Protein AF-A0A897NW01-F1 (afdb_monomer_lite)

Radius of gyration: 20.89 Å; chains: 1; bounding box: 34×73×40 Å

Foldseek 3Di:
DPDVPDPDLDDPVLVCLVVVVDDDDPVVSVVSVVVSVVSVVCVVVVLVVCVVPPVVVNVVVCCVVPVPDDPDPPPPPPDDPDDDDD

Structure (mmCIF, N/CA/C/O backbone):
data_AF-A0A897NW01-F1
#
_entry.id   AF-A0A897NW01-F1
#
loop_
_atom_site.group_PDB
_atom_site.id
_atom_site.type_symbol
_atom_site.label_atom_id
_atom_site.label_alt_id
_atom_site.label_comp_id
_atom_site.label_asym_id
_atom_site.label_entity_id
_atom_site.label_seq_id
_atom_site.pdbx_PDB_ins_code
_atom_site.Cartn_x
_atom_site.Cartn_y
_atom_site.Cartn_z
_atom_site.occupancy
_atom_site.B_iso_or_equiv
_atom_site.auth_seq_id
_atom_site.auth_comp_id
_atom_site.auth_asym_id
_atom_site.auth_atom_id
_atom_site.pdbx_PDB_model_num
ATOM 1 N N . MET A 1 1 ? 2.887 20.885 -7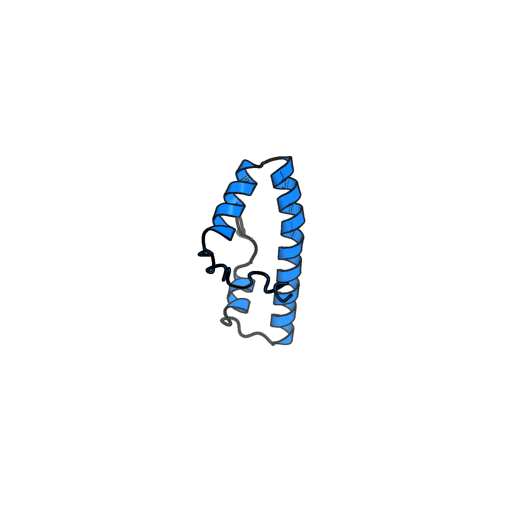.906 1.00 48.78 1 MET A N 1
ATOM 2 C CA . MET A 1 1 ? 2.911 19.850 -8.961 1.00 48.78 1 MET A CA 1
ATOM 3 C C . MET A 1 1 ? 1.624 19.083 -8.774 1.00 48.78 1 MET A C 1
ATOM 5 O O . MET A 1 1 ? 1.353 18.767 -7.627 1.00 48.78 1 MET A O 1
ATOM 9 N N . ALA A 1 2 ? 0.791 18.969 -9.814 1.00 49.59 2 ALA A N 1
ATOM 10 C CA . ALA A 1 2 ? -0.558 18.413 -9.690 1.00 49.59 2 ALA A CA 1
ATOM 11 C C . ALA A 1 2 ? -0.485 17.051 -8.993 1.00 49.59 2 ALA A C 1
ATOM 13 O O . ALA A 1 2 ? 0.315 16.200 -9.376 1.00 49.59 2 ALA A O 1
ATOM 14 N N . ASP A 1 3 ? -1.215 16.960 -7.893 1.00 51.62 3 ASP A N 1
ATOM 15 C CA . ASP A 1 3 ? -0.970 16.013 -6.829 1.00 51.62 3 ASP A CA 1
ATOM 16 C C . ASP A 1 3 ? -1.255 14.569 -7.254 1.00 51.62 3 ASP A C 1
ATOM 18 O O . ASP A 1 3 ? -2.295 14.255 -7.833 1.00 51.62 3 ASP A O 1
ATOM 22 N N . ASP A 1 4 ? -0.356 13.692 -6.810 1.00 54.34 4 ASP A N 1
ATOM 23 C CA . ASP A 1 4 ? -0.561 12.309 -6.355 1.00 54.34 4 ASP A CA 1
ATOM 24 C C . ASP A 1 4 ? -1.729 12.189 -5.328 1.00 54.34 4 ASP A C 1
ATOM 26 O O . ASP A 1 4 ? -1.645 11.429 -4.364 1.00 54.34 4 ASP A O 1
ATOM 30 N N . GLN A 1 5 ? -2.802 12.981 -5.466 1.00 57.22 5 GLN A N 1
ATOM 31 C CA . GLN A 1 5 ? -3.622 13.523 -4.369 1.00 57.22 5 GLN A CA 1
ATOM 32 C C . GLN A 1 5 ? -4.272 12.446 -3.491 1.00 57.22 5 GLN A C 1
ATOM 34 O O . GLN A 1 5 ? -4.572 12.722 -2.335 1.00 57.22 5 GLN A O 1
ATOM 39 N N . TYR A 1 6 ? -4.425 11.222 -4.006 1.00 65.94 6 TYR A N 1
ATOM 40 C CA . TYR A 1 6 ? -4.950 10.060 -3.285 1.00 65.94 6 TYR A CA 1
ATOM 41 C C . TYR A 1 6 ? -4.223 8.753 -3.656 1.00 65.94 6 TYR A C 1
ATOM 43 O O . TYR A 1 6 ? -4.850 7.698 -3.750 1.00 65.94 6 TYR A O 1
ATOM 51 N N . ARG A 1 7 ? -2.911 8.789 -3.947 1.00 83.44 7 ARG A N 1
ATOM 52 C CA . ARG A 1 7 ? -2.180 7.555 -4.294 1.00 83.44 7 ARG A CA 1
ATOM 53 C C . ARG A 1 7 ? 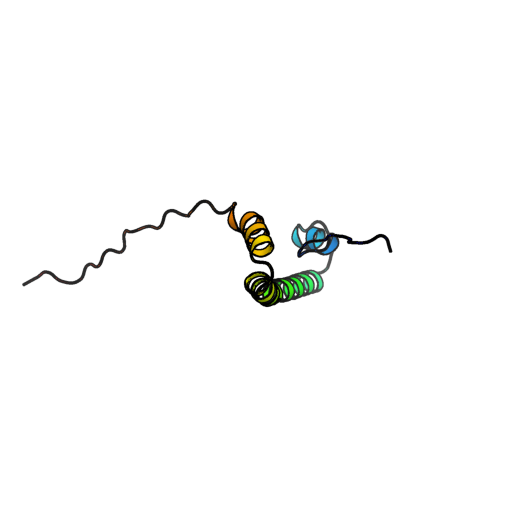-2.186 6.562 -3.122 1.00 83.44 7 ARG A C 1
ATOM 55 O O . ARG A 1 7 ? -1.993 6.953 -1.974 1.00 83.44 7 ARG A O 1
ATOM 62 N N . GLY A 1 8 ? -2.356 5.276 -3.436 1.00 89.75 8 GLY A N 1
ATOM 63 C CA . GLY A 1 8 ? -2.157 4.177 -2.487 1.00 89.75 8 GLY A CA 1
ATOM 64 C C . GLY A 1 8 ? -0.671 3.920 -2.196 1.00 89.75 8 GLY A C 1
ATOM 65 O O . GLY A 1 8 ? 0.150 4.835 -2.178 1.00 89.75 8 GLY A O 1
ATOM 66 N N . LEU A 1 9 ? -0.290 2.651 -2.017 1.00 93.12 9 LEU A N 1
ATOM 67 C CA . LEU A 1 9 ? 1.083 2.275 -1.645 1.00 93.12 9 LEU A CA 1
ATOM 68 C C . LEU A 1 9 ? 2.151 2.681 -2.684 1.00 93.12 9 LEU A C 1
ATOM 70 O O . LEU A 1 9 ? 3.244 3.155 -2.344 1.00 93.12 9 LEU A O 1
ATOM 74 N N . LEU A 1 10 ? 1.840 2.450 -3.960 1.00 94.62 10 LEU A N 1
ATOM 75 C CA . LEU A 1 10 ? 2.770 2.606 -5.075 1.00 94.62 10 LEU A CA 1
ATOM 76 C C . LEU A 1 10 ? 2.530 3.915 -5.821 1.00 94.62 10 LEU A C 1
ATOM 78 O O . LEU A 1 10 ? 1.387 4.317 -6.040 1.00 94.62 10 LEU A O 1
ATOM 82 N N . THR A 1 11 ? 3.617 4.538 -6.265 1.00 93.56 11 THR A N 1
ATOM 83 C CA . THR A 1 11 ? 3.548 5.604 -7.273 1.00 93.56 11 THR A CA 1
ATOM 84 C C . THR A 1 11 ? 3.353 5.009 -8.666 1.00 93.56 11 THR A C 1
ATOM 86 O O . THR A 1 11 ? 3.676 3.842 -8.896 1.00 93.56 11 THR A O 1
ATOM 89 N N . ASP A 1 12 ? 2.897 5.815 -9.625 1.00 92.44 12 ASP A N 1
ATOM 90 C CA . ASP A 1 12 ? 2.773 5.371 -11.022 1.00 92.44 12 ASP A CA 1
ATOM 91 C C . ASP A 1 12 ? 4.107 4.870 -11.575 1.00 92.44 12 ASP A C 1
ATOM 93 O O . ASP A 1 12 ? 4.187 3.791 -12.158 1.00 92.44 12 ASP A O 1
ATOM 97 N N . ARG A 1 13 ? 5.195 5.580 -11.266 1.00 93.88 13 ARG A N 1
ATOM 98 C CA . ARG A 1 13 ? 6.532 5.166 -11.691 1.00 93.88 13 ARG A CA 1
ATOM 99 C C . ARG A 1 13 ? 6.970 3.841 -11.068 1.00 93.88 13 ARG A C 1
ATOM 101 O O . ARG A 1 13 ? 7.666 3.059 -11.707 1.00 93.88 13 ARG A O 1
ATOM 108 N N . GLU A 1 14 ? 6.615 3.588 -9.813 1.00 96.12 14 GLU A N 1
ATOM 109 C CA . GLU A 1 14 ? 6.908 2.306 -9.170 1.00 96.12 14 GLU A CA 1
ATOM 110 C C . GLU A 1 14 ? 6.111 1.166 -9.815 1.00 96.12 14 GLU A C 1
ATOM 112 O O . GLU A 1 14 ? 6.678 0.091 -10.005 1.00 96.12 14 GLU A O 1
ATOM 117 N N . ARG A 1 15 ? 4.852 1.406 -10.214 1.00 95.50 15 ARG A N 1
ATOM 118 C CA . ARG A 1 15 ? 4.042 0.434 -10.970 1.00 95.50 15 ARG A CA 1
ATOM 119 C C . ARG A 1 15 ? 4.693 0.090 -12.309 1.00 95.50 15 ARG A C 1
ATOM 121 O O . ARG A 1 15 ? 4.949 -1.086 -12.546 1.00 95.50 15 ARG A O 1
ATOM 128 N N . GLU A 1 16 ? 5.073 1.096 -13.100 1.00 96.12 16 GLU A N 1
ATOM 129 C CA . GLU A 1 16 ? 5.779 0.906 -14.381 1.00 96.12 16 GLU A CA 1
ATOM 130 C C . GLU A 1 16 ? 7.056 0.060 -14.214 1.00 96.12 16 GLU A C 1
ATOM 132 O O . GLU A 1 16 ? 7.339 -0.845 -14.997 1.00 96.12 16 GLU A O 1
ATOM 137 N N . ILE A 1 17 ? 7.840 0.330 -13.162 1.00 97.06 17 ILE A N 1
ATOM 138 C CA . ILE A 1 17 ? 9.084 -0.404 -12.881 1.00 97.06 17 ILE A CA 1
ATOM 139 C C . ILE A 1 17 ? 8.810 -1.853 -12.457 1.00 97.06 17 ILE A C 1
ATOM 141 O O . ILE A 1 17 ? 9.578 -2.745 -12.820 1.00 97.06 17 ILE A O 1
ATOM 145 N N . LEU A 1 18 ? 7.751 -2.108 -11.683 1.00 95.56 18 LEU A N 1
ATOM 146 C CA . LEU A 1 18 ? 7.375 -3.466 -11.276 1.00 95.56 18 LEU A CA 1
ATOM 147 C C . LEU A 1 18 ? 6.817 -4.291 -12.437 1.00 95.56 18 LEU A C 1
ATOM 149 O O . LEU A 1 18 ? 7.127 -5.478 -12.527 1.00 95.56 18 LEU A O 1
ATOM 153 N N . GLN A 1 19 ? 6.029 -3.667 -13.314 1.00 95.88 19 GLN A N 1
ATOM 154 C CA . GLN A 1 19 ? 5.455 -4.302 -14.504 1.00 95.88 19 GLN A CA 1
ATOM 155 C C . GLN A 1 19 ? 6.514 -4.605 -15.574 1.00 95.88 19 GLN A C 1
ATOM 157 O O . GLN A 1 19 ? 6.301 -5.465 -16.422 1.00 95.88 19 GLN A O 1
ATOM 162 N N . GLY A 1 20 ? 7.688 -3.970 -15.485 1.00 94.00 20 GLY A N 1
ATOM 163 C CA . GLY A 1 20 ? 8.773 -4.128 -16.455 1.00 94.00 20 GLY A CA 1
ATOM 164 C C . GLY A 1 20 ? 8.653 -3.192 -17.657 1.00 94.00 20 GLY A C 1
ATOM 165 O O . GLY A 1 20 ? 9.443 -3.308 -18.590 1.00 94.00 20 GLY A O 1
ATOM 166 N N . ASP A 1 21 ? 7.716 -2.245 -17.613 1.00 94.56 21 ASP A N 1
ATOM 167 C CA . ASP A 1 21 ? 7.461 -1.274 -18.680 1.00 94.56 21 ASP A CA 1
ATOM 168 C C . ASP A 1 21 ? 8.483 -0.126 -18.679 1.00 94.56 21 ASP A C 1
ATOM 170 O O . ASP A 1 21 ? 8.660 0.579 -19.673 1.00 94.56 21 ASP A O 1
ATOM 174 N N . ALA A 1 22 ? 9.187 0.072 -17.561 1.00 93.69 22 ALA A N 1
ATOM 175 C CA . ALA A 1 22 ? 10.257 1.052 -17.457 1.00 93.69 22 ALA A CA 1
ATOM 176 C C . ALA A 1 22 ? 11.621 0.446 -17.823 1.00 93.69 22 ALA A C 1
ATOM 178 O O . ALA A 1 22 ? 12.120 -0.447 -17.136 1.00 93.69 22 ALA A O 1
ATOM 179 N N . ASP A 1 23 ? 12.281 1.025 -18.829 1.00 95.19 23 ASP A N 1
ATOM 180 C CA . ASP A 1 23 ? 13.678 0.721 -19.150 1.00 95.19 23 ASP A CA 1
ATOM 181 C C . ASP A 1 23 ? 14.614 1.347 -18.101 1.00 95.19 23 ASP A C 1
ATOM 183 O O . ASP A 1 23 ? 14.923 2.544 -18.118 1.00 95.19 23 ASP A O 1
ATOM 187 N N . VAL A 1 24 ? 14.995 0.544 -17.107 1.00 96.12 24 VAL A N 1
ATOM 188 C CA . VAL A 1 24 ? 15.885 0.934 -16.011 1.00 96.12 24 VAL A CA 1
ATOM 189 C C . VAL A 1 24 ? 16.867 -0.187 -15.696 1.00 96.12 24 VAL A C 1
ATOM 191 O O . VAL A 1 24 ? 16.560 -1.364 -15.840 1.00 96.12 24 VAL A O 1
ATOM 194 N N . SER A 1 25 ? 18.047 0.169 -15.181 1.00 97.31 25 SER A N 1
ATOM 195 C CA . SER A 1 25 ? 19.021 -0.846 -14.756 1.00 97.31 25 SER A CA 1
ATOM 196 C C . SER A 1 25 ? 18.474 -1.756 -13.649 1.00 97.31 25 SER A C 1
ATOM 198 O O . SER A 1 25 ? 17.765 -1.293 -12.748 1.00 97.31 25 SER A O 1
ATOM 200 N N . ASP A 1 26 ? 18.932 -3.008 -13.624 1.00 95.75 26 ASP A N 1
ATOM 201 C CA . ASP A 1 26 ? 18.612 -3.970 -12.560 1.00 95.75 26 ASP A CA 1
ATOM 202 C C . ASP A 1 26 ? 18.941 -3.426 -11.167 1.00 95.75 26 ASP A C 1
ATOM 204 O O . ASP A 1 26 ? 18.168 -3.576 -10.222 1.00 95.75 26 ASP A O 1
ATOM 208 N N . SER A 1 27 ? 20.061 -2.706 -11.042 1.00 97.06 27 SER A N 1
ATOM 209 C CA . SER A 1 27 ? 20.471 -2.088 -9.776 1.00 97.06 27 SER A CA 1
ATOM 210 C C . SER A 1 27 ? 19.475 -1.035 -9.276 1.00 97.06 27 SER A C 1
ATOM 212 O O . SER A 1 27 ? 19.349 -0.813 -8.068 1.00 97.06 27 SER A O 1
ATOM 214 N N . TYR A 1 28 ? 18.790 -0.347 -10.192 1.00 97.00 28 TYR A N 1
ATOM 215 C CA . TYR A 1 28 ? 17.780 0.648 -9.858 1.00 97.00 28 TYR A CA 1
ATOM 216 C C . TYR A 1 28 ? 16.442 -0.020 -9.556 1.00 97.00 28 TYR A C 1
ATOM 218 O O . TYR A 1 28 ? 15.837 0.289 -8.530 1.00 97.00 28 TYR A O 1
ATOM 226 N N . ARG A 1 29 ? 16.034 -1.001 -10.371 1.00 97.12 29 ARG A N 1
ATOM 227 C CA . ARG A 1 29 ? 14.852 -1.830 -10.109 1.00 97.12 29 ARG A CA 1
ATOM 228 C C . ARG A 1 29 ? 14.925 -2.493 -8.731 1.00 97.12 29 ARG A C 1
ATOM 230 O O . ARG A 1 29 ? 13.977 -2.397 -7.958 1.00 97.12 29 ARG A O 1
ATOM 237 N N . TYR A 1 30 ? 16.075 -3.065 -8.367 1.00 97.06 30 TYR A N 1
ATOM 238 C CA . TYR A 1 30 ? 16.299 -3.648 -7.041 1.00 97.06 30 TYR A CA 1
ATOM 239 C C . TYR A 1 30 ? 16.127 -2.622 -5.911 1.00 97.06 30 TYR A C 1
ATOM 241 O O . TYR A 1 30 ? 15.464 -2.892 -4.909 1.00 97.06 30 TYR A O 1
ATOM 249 N N . ARG A 1 31 ? 16.673 -1.411 -6.079 1.00 98.00 31 ARG A N 1
ATOM 250 C CA . ARG A 1 31 ? 16.499 -0.319 -5.107 1.00 98.00 31 ARG A CA 1
ATOM 251 C C . ARG A 1 31 ? 15.034 0.085 -4.952 1.00 98.00 31 ARG A C 1
ATOM 253 O O . ARG A 1 31 ? 14.608 0.363 -3.835 1.00 98.00 31 ARG A O 1
ATOM 260 N N . VAL A 1 32 ? 14.269 0.109 -6.041 1.00 97.94 32 VAL A N 1
ATOM 261 C CA . VAL A 1 32 ? 12.828 0.395 -6.008 1.00 97.94 32 VAL A CA 1
ATOM 262 C C . VAL A 1 32 ? 12.074 -0.694 -5.246 1.00 97.94 32 VAL A C 1
ATOM 264 O O . VAL A 1 32 ? 11.337 -0.368 -4.321 1.00 97.94 32 VAL A O 1
ATOM 267 N N . ILE A 1 33 ? 12.345 -1.972 -5.524 1.00 97.75 33 ILE A N 1
ATOM 268 C CA . ILE A 1 33 ? 11.762 -3.101 -4.777 1.00 97.75 33 ILE A CA 1
ATOM 269 C C . ILE A 1 33 ? 12.080 -2.992 -3.280 1.00 97.75 33 ILE A C 1
ATOM 271 O O . ILE A 1 33 ? 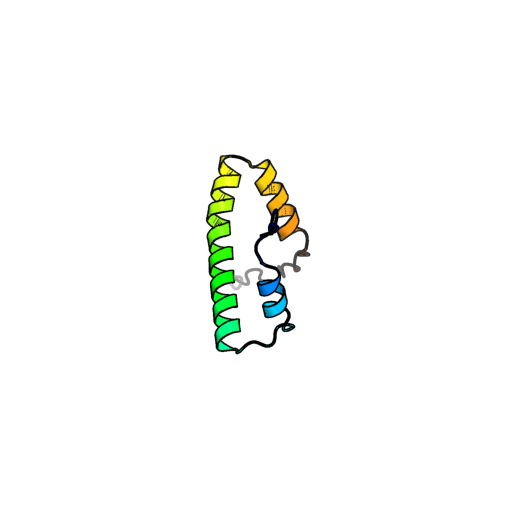11.194 -3.154 -2.443 1.00 97.75 33 ILE A O 1
ATOM 275 N N . SER A 1 34 ? 13.326 -2.666 -2.926 1.00 98.06 34 SER A N 1
ATOM 276 C CA . SER A 1 34 ? 13.719 -2.477 -1.526 1.00 98.06 34 SER A CA 1
ATOM 277 C C . SER A 1 34 ? 12.935 -1.353 -0.848 1.00 98.06 34 SER A C 1
ATOM 279 O O . SER A 1 34 ? 12.532 -1.510 0.298 1.00 98.06 34 SER A O 1
ATOM 281 N N . ARG A 1 35 ? 12.697 -0.232 -1.539 1.00 97.25 35 ARG A N 1
ATOM 282 C CA . ARG A 1 35 ? 11.888 0.869 -0.997 1.00 97.25 35 ARG A CA 1
ATOM 283 C C . ARG A 1 35 ? 10.439 0.451 -0.792 1.00 97.25 35 ARG A C 1
ATOM 285 O O . ARG A 1 35 ? 9.859 0.794 0.229 1.00 97.25 35 ARG A O 1
ATOM 292 N N . ILE A 1 36 ? 9.873 -0.301 -1.733 1.00 97.44 36 ILE A N 1
ATOM 293 C CA . ILE A 1 36 ? 8.498 -0.804 -1.637 1.00 97.44 36 ILE A CA 1
ATOM 294 C C . ILE A 1 36 ? 8.348 -1.745 -0.439 1.00 97.44 36 ILE A C 1
ATOM 296 O O . ILE A 1 36 ? 7.380 -1.611 0.300 1.00 97.44 36 ILE A O 1
ATOM 300 N N . ARG A 1 37 ? 9.326 -2.623 -0.173 1.00 97.06 37 ARG A N 1
ATOM 301 C CA . ARG A 1 37 ? 9.331 -3.462 1.041 1.00 97.06 37 ARG A CA 1
ATOM 302 C C . ARG A 1 37 ? 9.248 -2.626 2.314 1.00 97.06 37 ARG A C 1
ATOM 304 O O . ARG A 1 37 ? 8.385 -2.873 3.143 1.00 97.06 37 ARG A O 1
ATOM 311 N N . THR A 1 38 ? 10.059 -1.577 2.419 1.00 97.56 38 THR A N 1
ATOM 312 C CA . THR A 1 38 ? 9.992 -0.654 3.560 1.00 97.56 38 THR A CA 1
ATOM 313 C C . THR A 1 38 ? 8.654 0.085 3.640 1.00 97.56 38 THR A C 1
ATOM 315 O O . THR A 1 38 ? 8.179 0.374 4.734 1.00 97.56 38 THR A O 1
ATOM 318 N N . LYS A 1 39 ? 8.009 0.405 2.510 1.00 96.12 39 LYS A N 1
ATOM 319 C CA . LYS A 1 39 ? 6.654 0.975 2.541 1.00 96.12 39 LYS A CA 1
ATOM 320 C C . LYS A 1 39 ? 5.647 -0.019 3.122 1.00 96.12 39 LYS A C 1
ATOM 322 O O . LYS A 1 39 ? 4.871 0.384 3.974 1.00 96.12 39 LYS A O 1
ATOM 327 N N . ILE A 1 40 ? 5.709 -1.291 2.719 1.00 96.06 40 ILE A N 1
ATOM 328 C CA . ILE A 1 40 ? 4.858 -2.364 3.262 1.00 96.06 40 ILE A CA 1
ATOM 329 C C . ILE A 1 40 ? 5.076 -2.516 4.770 1.00 96.06 40 ILE A C 1
ATOM 331 O O . ILE A 1 40 ? 4.112 -2.554 5.519 1.00 96.06 40 ILE A O 1
ATOM 335 N N . GLU A 1 41 ? 6.327 -2.523 5.233 1.00 95.88 41 GLU A N 1
ATOM 336 C CA . GLU A 1 41 ? 6.643 -2.577 6.669 1.00 95.88 41 GLU A CA 1
ATOM 337 C C . GLU A 1 41 ? 6.039 -1.403 7.455 1.00 95.88 41 GLU A C 1
ATOM 339 O O . GLU A 1 41 ? 5.690 -1.556 8.620 1.00 95.88 41 GLU A O 1
ATOM 344 N N . ASN A 1 42 ? 5.895 -0.222 6.846 1.00 96.31 42 ASN A N 1
ATOM 345 C CA . ASN A 1 42 ? 5.261 0.914 7.517 1.00 96.31 42 ASN A CA 1
ATOM 346 C C . ASN A 1 42 ? 3.729 0.819 7.559 1.00 96.31 42 ASN A C 1
ATOM 348 O O . ASN A 1 42 ? 3.147 1.427 8.453 1.00 96.31 42 ASN A O 1
ATOM 352 N N . ILE A 1 43 ? 3.096 0.021 6.688 1.00 95.56 43 ILE A N 1
ATOM 353 C CA . ILE A 1 43 ? 1.648 -0.239 6.763 1.00 95.56 43 ILE A CA 1
ATOM 354 C C . ILE A 1 43 ? 1.288 -0.869 8.111 1.00 95.56 43 ILE A C 1
ATOM 356 O O . ILE A 1 43 ? 0.222 -0.582 8.633 1.00 95.56 43 ILE A O 1
ATOM 360 N N . ASP A 1 44 ? 2.172 -1.668 8.714 1.00 94.06 44 ASP A N 1
ATOM 361 C CA . ASP A 1 44 ? 1.952 -2.252 10.047 1.00 94.06 44 ASP A CA 1
ATOM 362 C C . ASP A 1 44 ? 1.662 -1.173 11.108 1.00 94.06 44 ASP A C 1
ATOM 364 O O . ASP A 1 44 ? 0.705 -1.260 11.876 1.00 94.06 44 ASP A O 1
ATOM 368 N N . LYS A 1 45 ? 2.426 -0.075 11.071 1.00 95.88 45 LYS A N 1
ATOM 369 C CA . LYS A 1 45 ? 2.215 1.079 11.959 1.00 95.88 45 LYS A CA 1
ATOM 370 C C . LYS A 1 45 ? 0.917 1.809 11.635 1.00 95.88 45 LYS A C 1
ATOM 372 O O . LYS A 1 45 ? 0.216 2.246 12.544 1.00 95.88 45 LYS A O 1
ATOM 377 N N . ASP A 1 46 ? 0.600 1.953 10.351 1.00 96.62 46 ASP A N 1
ATOM 378 C CA . ASP A 1 46 ? -0.647 2.585 9.923 1.00 96.62 46 ASP A CA 1
ATOM 379 C C . ASP A 1 46 ? -1.852 1.750 10.389 1.00 96.62 46 ASP A C 1
ATOM 381 O O . ASP A 1 46 ? -2.803 2.303 10.933 1.00 96.62 46 ASP A O 1
ATOM 385 N N . VAL A 1 47 ? -1.780 0.420 10.284 1.00 97.38 47 VAL A N 1
ATOM 386 C CA . VAL A 1 47 ? -2.792 -0.524 10.785 1.00 97.38 47 VAL A CA 1
ATOM 387 C C . VAL A 1 47 ? -2.979 -0.394 12.293 1.00 97.38 47 VAL A C 1
ATOM 389 O O . VAL A 1 47 ? -4.120 -0.357 12.749 1.00 97.38 47 VAL A O 1
ATOM 392 N N . GLU A 1 48 ? -1.901 -0.273 13.073 1.00 97.50 48 GLU A N 1
ATOM 393 C CA . GLU A 1 48 ? -1.999 -0.0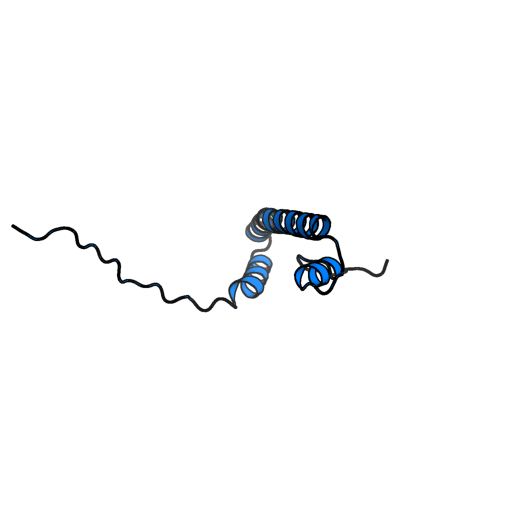34 14.519 1.00 97.50 48 GLU A CA 1
ATOM 394 C C . GLU A 1 48 ? -2.756 1.272 14.822 1.00 97.50 48 GLU A C 1
ATOM 396 O O . GLU A 1 48 ? -3.635 1.305 15.686 1.00 97.50 48 GLU A O 1
ATOM 401 N N . ILE A 1 49 ? -2.474 2.351 14.087 1.00 98.19 49 ILE A N 1
ATOM 402 C CA . ILE A 1 49 ? -3.179 3.633 14.241 1.00 98.19 49 ILE A CA 1
ATOM 403 C C . ILE A 1 49 ? -4.657 3.486 13.854 1.00 98.19 49 ILE A C 1
ATOM 405 O O . ILE A 1 49 ? -5.534 3.911 14.609 1.00 98.19 49 ILE A O 1
ATOM 409 N N . LEU A 1 50 ? -4.957 2.869 12.709 1.00 98.19 50 LEU A N 1
ATOM 410 C CA . LEU A 1 50 ? -6.335 2.664 12.260 1.00 98.19 50 LEU A CA 1
ATOM 411 C C . LEU A 1 50 ? -7.117 1.808 13.264 1.00 98.19 50 LEU A C 1
ATOM 413 O O . LEU A 1 50 ? -8.198 2.208 13.682 1.00 98.19 50 LEU A O 1
ATOM 417 N N . SER A 1 51 ? -6.539 0.707 13.748 1.00 97.56 51 SER A N 1
ATOM 418 C CA . SER A 1 51 ? -7.169 -0.163 14.749 1.00 97.56 51 SER A CA 1
ATOM 419 C C . SER A 1 51 ? -7.504 0.567 16.050 1.00 97.56 51 SER A C 1
ATOM 421 O O . SER A 1 51 ? -8.496 0.235 16.691 1.00 97.56 51 SER A O 1
ATOM 423 N N . ASN A 1 52 ? -6.679 1.531 16.465 1.00 98.19 52 ASN A N 1
ATOM 424 C CA . ASN A 1 52 ? -6.874 2.249 17.724 1.00 98.19 52 ASN A CA 1
ATOM 425 C C . ASN A 1 52 ? -7.877 3.405 17.619 1.00 98.19 52 ASN A C 1
ATOM 427 O O . ASN A 1 52 ? -8.508 3.757 18.616 1.00 98.19 52 ASN A O 1
ATOM 431 N N . TYR A 1 53 ? -7.998 4.033 16.445 1.00 98.31 53 TYR A N 1
ATOM 432 C CA . TYR A 1 53 ? -8.725 5.299 16.311 1.00 98.31 53 TYR A CA 1
ATOM 433 C C . TYR A 1 53 ? -9.868 5.278 15.296 1.00 98.31 53 TYR A C 1
ATOM 435 O O . TYR A 1 53 ? -10.800 6.069 15.446 1.00 98.31 53 TYR A O 1
ATOM 443 N N . ARG A 1 54 ? -9.791 4.441 14.255 1.00 97.50 54 ARG A N 1
ATOM 444 C CA . ARG A 1 54 ? -10.694 4.414 13.091 1.00 97.50 54 ARG A CA 1
ATOM 445 C C . ARG A 1 54 ? -10.807 3.000 12.517 1.00 97.50 54 ARG A C 1
ATOM 447 O O . ARG A 1 54 ? -10.324 2.717 11.423 1.00 97.50 54 ARG A O 1
ATOM 454 N N . GLU A 1 55 ? -11.434 2.114 13.286 1.00 97.00 55 GLU A N 1
ATOM 455 C CA . GLU A 1 55 ? -11.641 0.710 12.905 1.00 97.00 55 GLU A CA 1
ATOM 456 C C . GLU A 1 55 ? -12.441 0.565 11.599 1.00 97.00 55 GLU A C 1
ATOM 458 O O . GLU A 1 55 ? -12.180 -0.350 10.826 1.00 97.00 55 GLU A O 1
ATOM 463 N N . ASP A 1 56 ? -13.329 1.518 11.298 1.00 97.81 56 ASP A N 1
ATOM 464 C CA . ASP A 1 56 ? -14.060 1.597 10.030 1.00 97.81 56 ASP A CA 1
ATOM 465 C C . ASP A 1 56 ? -13.119 1.647 8.815 1.00 97.81 56 ASP A C 1
ATOM 467 O O . ASP A 1 56 ? -13.289 0.896 7.861 1.00 97.81 56 ASP A O 1
ATOM 471 N N . LEU A 1 57 ? -12.066 2.464 8.891 1.00 97.75 57 LEU A N 1
ATOM 472 C CA . LEU A 1 57 ? -11.074 2.580 7.819 1.00 97.75 57 LEU A CA 1
ATOM 473 C C . LEU A 1 57 ? -10.120 1.379 7.758 1.00 97.75 57 LEU A C 1
ATOM 475 O O . LEU A 1 57 ? -9.569 1.084 6.698 1.00 97.75 57 LEU A O 1
ATOM 479 N N . LEU A 1 58 ? -9.889 0.695 8.885 1.00 97.75 58 LEU A N 1
ATOM 480 C CA . LEU A 1 58 ? -9.120 -0.550 8.890 1.00 97.75 58 LEU A CA 1
ATOM 481 C C . LEU A 1 58 ? -9.877 -1.664 8.166 1.00 97.75 58 LEU A C 1
ATOM 483 O O . LEU A 1 58 ? -9.256 -2.442 7.444 1.00 97.75 58 LEU A O 1
ATOM 487 N N . GLU A 1 59 ? -11.193 -1.739 8.356 1.00 96.38 59 GLU A N 1
ATOM 488 C CA . GLU A 1 59 ? -12.020 -2.725 7.668 1.00 96.38 59 GLU A CA 1
ATOM 489 C C . GLU A 1 59 ? -12.044 -2.463 6.159 1.00 96.38 59 GLU A C 1
ATOM 491 O O . GLU A 1 59 ? -11.725 -3.371 5.398 1.00 96.38 59 GLU A O 1
ATOM 496 N N . GLU A 1 60 ? -12.238 -1.209 5.727 1.00 96.00 60 GLU A N 1
ATOM 497 C CA . GLU A 1 60 ? -12.130 -0.832 4.305 1.00 96.00 60 GLU A CA 1
ATOM 498 C C . GLU A 1 60 ? -10.767 -1.228 3.697 1.00 96.00 60 GLU A C 1
ATOM 500 O O . GLU A 1 60 ? -10.686 -1.720 2.570 1.00 96.00 60 GLU A O 1
ATOM 505 N N . LEU A 1 61 ? -9.668 -1.047 4.443 1.00 94.81 61 LEU A N 1
ATOM 506 C CA . LEU A 1 61 ? -8.339 -1.473 3.995 1.00 94.81 61 LEU A CA 1
ATOM 507 C C . LEU A 1 61 ? -8.240 -3.000 3.858 1.00 94.81 61 LEU A C 1
ATOM 509 O O . LEU A 1 61 ? -7.632 -3.491 2.904 1.00 94.81 61 LEU A O 1
ATOM 513 N N . ARG A 1 62 ? -8.799 -3.755 4.811 1.00 94.62 62 ARG A N 1
ATOM 514 C CA . ARG A 1 62 ? -8.792 -5.224 4.785 1.00 94.62 62 ARG A CA 1
ATOM 515 C C . ARG A 1 62 ? -9.626 -5.769 3.643 1.00 94.62 62 ARG A C 1
ATOM 517 O O . ARG A 1 62 ? -9.156 -6.694 2.994 1.00 94.62 62 ARG A O 1
ATOM 524 N N . GLU A 1 63 ? -10.793 -5.195 3.375 1.00 94.25 63 GLU A N 1
ATOM 525 C CA . GLU A 1 63 ? -11.636 -5.578 2.239 1.00 94.25 63 GLU A CA 1
ATOM 526 C C . GLU A 1 63 ? -10.818 -5.520 0.940 1.00 94.25 63 GLU A C 1
ATOM 528 O O . GLU A 1 63 ? -10.631 -6.532 0.268 1.00 94.25 63 GLU A O 1
ATOM 533 N N . VAL A 1 64 ? -10.166 -4.386 0.662 1.00 92.69 64 VAL A N 1
ATOM 534 C CA . VAL A 1 64 ? -9.381 -4.207 -0.573 1.00 92.69 64 VAL A CA 1
ATOM 535 C C . VAL A 1 64 ? -8.148 -5.125 -0.659 1.00 92.69 64 VAL A C 1
ATOM 537 O O . VAL A 1 64 ? -7.707 -5.455 -1.759 1.00 92.69 64 VAL A O 1
ATOM 540 N N . VAL A 1 65 ? -7.550 -5.526 0.467 1.00 91.19 65 VAL A N 1
ATOM 541 C CA . VAL A 1 65 ? -6.328 -6.360 0.480 1.00 91.19 65 VAL A CA 1
ATOM 542 C C . VAL A 1 65 ? -6.634 -7.861 0.537 1.00 91.19 65 VAL A C 1
ATOM 544 O O . VAL A 1 65 ? -5.872 -8.657 -0.013 1.00 91.19 65 VAL A O 1
ATOM 547 N N . CYS A 1 66 ? -7.706 -8.264 1.218 1.00 89.19 66 CYS A N 1
ATOM 548 C CA . CYS A 1 66 ? -8.003 -9.661 1.529 1.00 89.19 66 CYS A CA 1
ATOM 549 C C . CYS A 1 66 ? -9.096 -10.286 0.648 1.00 89.19 66 CYS A C 1
ATOM 551 O O . CYS A 1 66 ? -9.146 -11.515 0.587 1.00 89.19 66 CYS A O 1
ATOM 553 N N . GLU A 1 67 ? -9.938 -9.509 -0.047 1.00 73.25 67 GLU A N 1
ATOM 554 C CA . GLU A 1 67 ? -11.063 -10.061 -0.828 1.00 73.25 67 GLU A CA 1
ATOM 555 C C . GLU A 1 67 ? -10.662 -10.895 -2.067 1.00 73.25 67 GLU A C 1
ATOM 557 O O . GLU A 1 67 ? -11.502 -11.610 -2.606 1.00 73.25 67 GLU A O 1
ATOM 562 N N . ASP A 1 68 ? -9.383 -10.923 -2.463 1.00 56.56 68 ASP A N 1
ATOM 563 C CA . ASP A 1 68 ? -8.910 -11.643 -3.662 1.00 56.56 68 ASP A CA 1
ATOM 564 C C . ASP A 1 68 ? -8.105 -12.934 -3.392 1.00 56.56 68 ASP A C 1
ATOM 566 O O . ASP A 1 68 ? -7.532 -13.516 -4.317 1.00 56.56 68 ASP A O 1
ATOM 570 N N . SER A 1 69 ? -8.066 -13.443 -2.15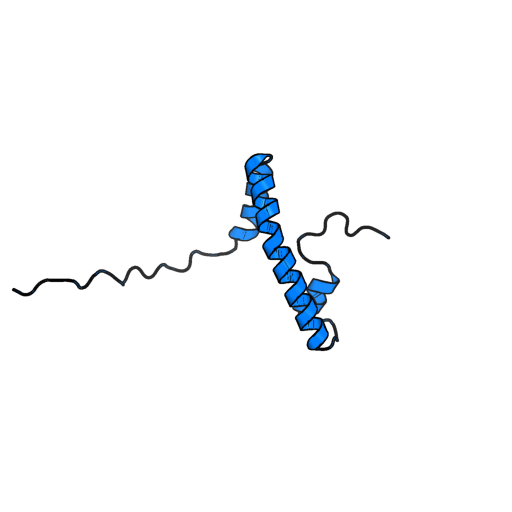5 1.00 53.12 69 SER A N 1
ATOM 571 C CA . SER A 1 69 ? -7.512 -14.782 -1.894 1.00 53.12 69 SER A CA 1
ATOM 572 C C . SER A 1 69 ? -8.646 -15.794 -1.729 1.00 53.12 69 SER A C 1
ATOM 574 O O . SER A 1 69 ? -9.193 -15.896 -0.627 1.00 53.12 69 SER A O 1
ATOM 576 N N . PRO A 1 70 ? -9.000 -16.606 -2.749 1.00 56.38 70 PRO A N 1
ATOM 577 C CA . PRO A 1 70 ? -9.766 -17.814 -2.473 1.00 56.38 70 PRO A CA 1
ATOM 578 C C . PRO A 1 70 ? -9.000 -18.615 -1.407 1.00 56.38 70 PRO A C 1
ATOM 580 O O . PRO A 1 70 ? -7.771 -18.703 -1.489 1.00 56.38 70 PRO A O 1
ATOM 583 N N . PRO A 1 71 ? -9.672 -19.151 -0.375 1.00 59.84 71 PRO A N 1
ATOM 584 C CA . PRO A 1 71 ? -8.995 -19.986 0.600 1.00 59.84 71 PRO A CA 1
ATOM 585 C C . PRO A 1 71 ? -8.414 -21.189 -0.147 1.00 59.84 71 PRO A C 1
ATOM 587 O O . PRO A 1 71 ? -9.162 -22.024 -0.659 1.00 59.84 71 PRO A O 1
ATOM 590 N N . GLU A 1 72 ? -7.082 -21.253 -0.244 1.00 56.53 72 GLU A N 1
ATOM 591 C CA . GLU A 1 72 ? -6.375 -22.468 -0.643 1.00 56.53 72 GLU A CA 1
ATOM 592 C C . GLU A 1 72 ? -6.938 -23.617 0.208 1.00 56.53 72 GLU A C 1
ATOM 594 O O . GLU A 1 72 ? -7.055 -23.464 1.433 1.00 56.53 72 GLU A O 1
ATOM 599 N N . PRO A 1 73 ? -7.360 -24.739 -0.400 1.00 59.78 73 PRO A N 1
ATOM 600 C CA . PRO A 1 73 ? -7.897 -25.853 0.357 1.00 59.78 73 PRO A CA 1
ATOM 601 C C . PRO A 1 73 ? -6.829 -26.319 1.346 1.00 59.78 73 PRO A C 1
ATOM 603 O O . PRO A 1 73 ? -5.769 -26.804 0.958 1.00 59.78 73 PRO A O 1
ATOM 606 N N . VAL A 1 74 ? -7.118 -26.142 2.635 1.00 62.69 74 VAL A N 1
ATOM 607 C CA . VAL A 1 74 ? -6.281 -26.627 3.728 1.00 62.69 74 VAL A CA 1
ATOM 608 C C . VAL A 1 74 ? -6.315 -28.150 3.651 1.00 62.69 74 VAL A C 1
ATOM 610 O O . VAL A 1 74 ? -7.314 -28.771 4.030 1.00 62.69 74 VAL A O 1
ATOM 613 N N . ASP A 1 75 ? -5.264 -28.753 3.095 1.00 57.69 75 ASP A N 1
ATOM 614 C CA . ASP A 1 75 ? -5.102 -30.201 3.095 1.00 57.69 75 ASP A CA 1
ATOM 615 C C . ASP A 1 75 ? -5.042 -30.669 4.554 1.00 57.69 75 ASP A C 1
ATOM 617 O O . ASP A 1 75 ? -4.044 -30.525 5.253 1.00 57.69 75 ASP A O 1
ATOM 621 N N . SER A 1 76 ? -6.176 -31.169 5.039 1.00 56.59 76 SER A N 1
ATOM 622 C CA . SER A 1 76 ? -6.365 -31.641 6.411 1.00 56.59 76 SER A CA 1
ATOM 623 C C . SER A 1 76 ? -5.847 -33.078 6.592 1.00 56.59 76 SER A C 1
ATOM 625 O O . SER A 1 76 ? -6.244 -33.762 7.536 1.00 56.59 76 SER A O 1
ATOM 627 N N . SER A 1 77 ? -4.998 -33.569 5.679 1.00 58.56 77 SER A N 1
ATOM 628 C CA . SER A 1 77 ? -4.505 -34.950 5.664 1.00 58.56 77 SER A CA 1
ATOM 629 C C . SER A 1 77 ? -3.174 -35.188 6.392 1.00 58.56 77 SER A C 1
ATOM 631 O O . SER A 1 77 ? -2.547 -36.218 6.181 1.00 58.56 77 SER A O 1
ATOM 633 N N . GLU A 1 78 ? -2.784 -34.343 7.348 1.00 56.94 78 GLU A N 1
ATOM 634 C CA . GLU A 1 78 ? -1.817 -34.733 8.391 1.00 56.94 78 GLU A CA 1
ATOM 635 C C . GLU A 1 78 ? -2.539 -34.949 9.723 1.00 56.94 78 GLU A C 1
ATOM 637 O O . GLU A 1 78 ? -2.380 -34.226 10.703 1.00 56.94 78 GLU A O 1
ATOM 6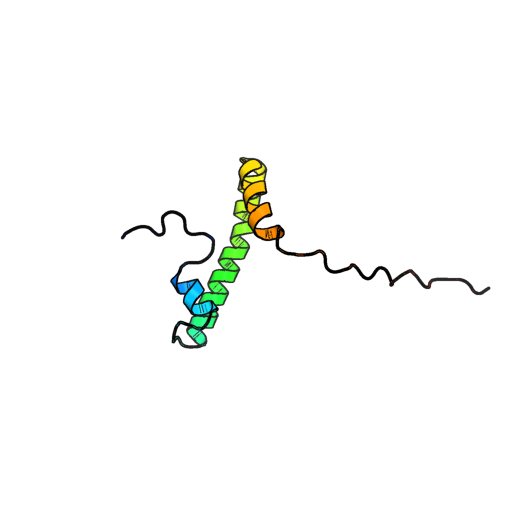42 N N . SER A 1 79 ? -3.387 -35.981 9.734 1.00 55.06 79 SER A N 1
ATOM 643 C CA . SER A 1 79 ? -3.862 -36.590 10.973 1.00 55.06 79 SER A CA 1
ATOM 644 C C . SER A 1 79 ? -2.768 -37.494 11.540 1.00 55.06 79 SER A C 1
ATOM 646 O O . SER A 1 79 ? -2.305 -38.416 10.873 1.00 55.06 79 SER A O 1
ATOM 648 N N . ASP A 1 80 ? -2.380 -37.196 12.780 1.00 55.50 80 ASP A N 1
ATOM 649 C CA . ASP A 1 80 ? -1.533 -37.976 13.680 1.00 55.50 80 ASP A CA 1
ATOM 650 C C . ASP A 1 80 ? -1.622 -39.502 13.474 1.00 55.50 80 ASP A C 1
ATOM 652 O O . ASP A 1 80 ? -2.516 -40.163 14.002 1.00 55.50 80 ASP A O 1
ATOM 656 N N . ASP A 1 81 ? -0.611 -40.094 12.837 1.00 54.59 81 ASP A N 1
ATOM 657 C CA . ASP A 1 81 ? -0.335 -41.531 12.945 1.00 54.59 81 ASP A CA 1
ATOM 658 C C . ASP A 1 81 ? 0.580 -41.774 14.162 1.00 54.59 81 ASP A C 1
ATOM 660 O O . ASP A 1 81 ? 1.716 -42.250 14.080 1.00 54.59 81 ASP A O 1
ATOM 664 N N . ARG A 1 82 ? 0.099 -41.366 15.345 1.00 60.00 82 ARG A N 1
ATOM 665 C CA . ARG A 1 82 ? 0.680 -41.775 16.625 1.00 60.00 82 ARG A CA 1
ATOM 666 C C . ARG A 1 82 ? -0.248 -42.764 17.317 1.00 60.00 82 ARG A C 1
ATOM 668 O O . ARG A 1 82 ? -1.247 -42.391 17.918 1.00 60.00 82 ARG A O 1
ATOM 675 N N . ASN A 1 83 ? 0.250 -44.000 17.353 1.00 55.31 83 ASN A N 1
ATOM 676 C CA . ASN A 1 83 ? 0.079 -44.974 18.428 1.00 55.31 83 ASN A CA 1
ATOM 677 C C . ASN A 1 83 ? -1.186 -45.849 18.414 1.00 55.31 83 ASN A C 1
ATOM 679 O O . ASN A 1 83 ? -2.093 -45.619 19.203 1.00 55.31 83 ASN A O 1
ATOM 683 N N . VAL A 1 84 ? -1.143 -46.964 17.668 1.00 53.34 84 VAL A N 1
ATOM 684 C CA . VAL A 1 84 ? -1.655 -48.260 18.163 1.00 53.34 84 VAL A CA 1
ATOM 685 C C . VAL A 1 84 ? -0.821 -49.421 17.598 1.00 53.34 84 VAL A C 1
ATOM 687 O O . VAL A 1 84 ? -0.906 -49.729 16.411 1.00 53.34 84 VAL A O 1
ATOM 690 N N . LYS A 1 85 ? -0.046 -50.083 18.466 1.00 55.62 85 LYS A N 1
ATOM 691 C CA . LYS A 1 85 ? 0.324 -51.521 18.457 1.00 55.62 85 LYS A CA 1
ATOM 692 C C . LYS A 1 85 ? 1.224 -51.738 19.683 1.00 55.62 85 LYS A C 1
ATOM 694 O O . LYS A 1 85 ? 2.375 -51.321 19.671 1.00 55.62 85 LYS A O 1
ATOM 699 N N . ASN A 1 86 ? 0.633 -51.994 20.850 1.00 46.47 86 ASN A N 1
ATOM 700 C CA . ASN A 1 86 ? 0.216 -53.309 21.366 1.00 46.47 86 ASN A CA 1
ATOM 701 C C . ASN A 1 86 ? 1.398 -54.244 21.620 1.00 46.47 86 ASN A C 1
ATOM 703 O O . ASN A 1 86 ? 1.977 -54.726 20.625 1.00 46.47 86 ASN A O 1
#

Organism: NCBI:txid2841257

Secondary structure (DSSP, 8-state):
----TT--SS-HHHHHHHHT-S---HHHHHHHHHHHHHHHHHHHHHHHHHHHH-HHHHHHHHHHHHTT------------------

pLDDT: mean 83.87, std 18.32, range [46.47, 98.31]

Sequence (86 aa):
MADDQYRGLLTDREREILQGDADVSDSYRYRVISRIRTKIENIDKDVEILSNYREDLLEELREVVCEDSPPEPVDSSESDDRNVKN